Protein AF-A0A1W7D3I6-F1 (afdb_monomer_lite)

Structure (mmCIF, N/CA/C/O backbone):
data_AF-A0A1W7D3I6-F1
#
_entry.id   AF-A0A1W7D3I6-F1
#
loop_
_atom_site.group_PDB
_atom_site.id
_atom_site.type_symbol
_atom_site.label_atom_id
_atom_site.label_alt_id
_atom_site.label_comp_id
_atom_site.label_asym_id
_atom_site.label_entity_id
_atom_site.label_seq_id
_atom_site.pdbx_PDB_ins_code
_atom_site.Cartn_x
_atom_site.Cartn_y
_atom_site.Cartn_z
_atom_site.occupancy
_atom_site.B_iso_or_equiv
_atom_site.auth_seq_id
_atom_site.auth_comp_id
_atom_site.auth_asym_id
_atom_site.auth_atom_id
_atom_site.pdbx_PDB_model_num
ATOM 1 N N . MET A 1 1 ? 24.138 -9.357 0.446 1.00 44.59 1 MET A N 1
ATOM 2 C CA . MET A 1 1 ? 22.721 -9.318 0.867 1.00 44.59 1 MET A CA 1
ATOM 3 C C . MET A 1 1 ? 21.896 -9.887 -0.274 1.00 44.59 1 MET A C 1
ATOM 5 O O . MET A 1 1 ? 21.967 -9.263 -1.326 1.00 44.59 1 MET A O 1
ATOM 9 N N . PRO A 1 2 ? 21.201 -11.035 -0.195 1.00 62.62 2 PRO A N 1
ATOM 10 C CA . PRO A 1 2 ? 20.534 -11.528 -1.389 1.00 62.62 2 PRO A CA 1
ATOM 11 C C . PRO A 1 2 ? 19.023 -11.355 -1.255 1.00 62.62 2 PRO A C 1
ATOM 13 O O . PRO A 1 2 ? 18.349 -12.346 -1.050 1.00 62.62 2 PRO A O 1
ATOM 16 N N . TYR A 1 3 ? 18.473 -10.141 -1.334 1.00 60.50 3 TYR A N 1
ATOM 17 C CA . TYR A 1 3 ? 17.008 -9.996 -1.396 1.00 60.50 3 TYR A CA 1
ATOM 18 C C . TYR A 1 3 ? 16.588 -8.832 -2.287 1.00 60.50 3 TYR A C 1
ATOM 20 O O . TYR A 1 3 ? 16.023 -7.835 -1.857 1.00 60.50 3 TYR A O 1
ATOM 28 N N . ASP A 1 4 ? 16.882 -9.001 -3.569 1.00 75.62 4 ASP A N 1
ATOM 29 C CA . ASP A 1 4 ? 16.157 -8.344 -4.646 1.00 75.62 4 ASP A CA 1
ATOM 30 C C . ASP A 1 4 ? 14.852 -9.132 -4.865 1.00 75.62 4 ASP A C 1
ATOM 32 O O . ASP A 1 4 ? 14.806 -10.089 -5.637 1.00 75.62 4 ASP A O 1
ATOM 36 N N . ILE A 1 5 ? 13.827 -8.834 -4.065 1.00 88.12 5 ILE A N 1
ATOM 37 C CA . ILE A 1 5 ? 12.480 -9.382 -4.259 1.00 88.12 5 ILE A CA 1
ATOM 38 C C . ILE A 1 5 ? 11.785 -8.576 -5.363 1.00 88.12 5 ILE A C 1
ATOM 40 O O . ILE A 1 5 ? 11.890 -7.350 -5.407 1.00 88.12 5 ILE A O 1
ATOM 44 N N . SER A 1 6 ? 11.088 -9.249 -6.278 1.00 92.50 6 SER A N 1
ATOM 45 C CA . SER A 1 6 ? 10.281 -8.561 -7.287 1.00 92.50 6 SER A CA 1
ATOM 46 C C . SER A 1 6 ? 8.966 -8.045 -6.697 1.00 92.50 6 SER A C 1
ATOM 48 O O . SER A 1 6 ? 8.508 -8.516 -5.654 1.00 92.50 6 SER A O 1
ATOM 50 N N . PHE A 1 7 ? 8.336 -7.108 -7.408 1.00 93.62 7 PHE A N 1
ATOM 51 C CA . PHE A 1 7 ? 6.971 -6.658 -7.130 1.00 93.62 7 PHE A CA 1
ATOM 52 C C . PHE A 1 7 ? 5.996 -7.840 -7.028 1.00 93.62 7 PHE A C 1
ATOM 54 O O . PHE A 1 7 ? 5.355 -8.002 -5.992 1.00 93.62 7 PHE A O 1
ATOM 61 N N . ASP A 1 8 ? 5.976 -8.720 -8.034 1.00 95.56 8 ASP A N 1
ATOM 62 C CA . ASP A 1 8 ? 5.077 -9.882 -8.055 1.00 95.56 8 ASP A CA 1
ATOM 63 C C . ASP A 1 8 ? 5.313 -10.813 -6.860 1.00 95.56 8 ASP A C 1
ATOM 65 O O . ASP A 1 8 ? 4.374 -11.230 -6.194 1.00 95.56 8 ASP A O 1
ATOM 69 N N . ALA A 1 9 ? 6.575 -11.073 -6.506 1.00 95.00 9 ALA A N 1
ATOM 70 C CA . ALA A 1 9 ? 6.897 -11.961 -5.395 1.00 95.00 9 ALA A CA 1
ATOM 71 C C . ALA A 1 9 ? 6.505 -11.374 -4.026 1.00 95.00 9 ALA A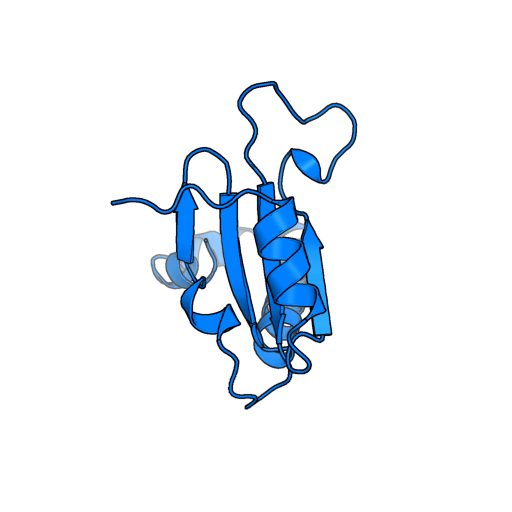 C 1
ATOM 73 O O . ALA A 1 9 ? 6.239 -12.127 -3.083 1.00 95.00 9 ALA A O 1
ATOM 74 N N . LEU A 1 10 ? 6.510 -10.048 -3.873 1.00 95.31 10 LEU A N 1
ATOM 75 C CA . LEU A 1 10 ? 5.987 -9.396 -2.673 1.00 95.31 10 LEU A CA 1
ATOM 76 C C . LEU A 1 10 ? 4.452 -9.402 -2.671 1.00 95.31 10 LEU A C 1
ATOM 78 O O . LEU A 1 10 ? 3.854 -9.646 -1.624 1.00 95.31 10 LEU A O 1
ATOM 82 N N . LEU A 1 11 ? 3.824 -9.200 -3.832 1.00 96.25 11 LEU A N 1
ATOM 83 C CA . LEU A 1 11 ? 2.373 -9.254 -3.987 1.00 96.25 11 LEU A CA 1
ATOM 84 C C . LEU A 1 11 ? 1.822 -10.655 -3.685 1.00 96.25 11 LEU A C 1
ATOM 86 O O . LEU A 1 11 ? 0.844 -10.774 -2.953 1.00 96.25 11 LEU A O 1
ATOM 90 N N . ASP A 1 12 ? 2.492 -11.713 -4.141 1.00 97.44 12 ASP A N 1
ATOM 91 C CA . ASP A 1 12 ? 2.147 -13.102 -3.817 1.00 97.44 12 ASP A CA 1
ATOM 92 C C . ASP A 1 12 ? 2.200 -13.366 -2.308 1.00 97.44 12 ASP A C 1
ATOM 94 O O . ASP A 1 12 ? 1.300 -13.990 -1.746 1.00 97.44 12 ASP A O 1
ATOM 98 N N . ARG A 1 13 ? 3.230 -12.848 -1.622 1.00 96.38 13 ARG A N 1
ATOM 99 C CA . ARG A 1 13 ? 3.341 -12.947 -0.157 1.00 96.38 13 ARG A CA 1
ATOM 100 C C . ARG A 1 13 ? 2.206 -12.211 0.543 1.00 96.38 13 ARG A C 1
ATOM 102 O O . ARG A 1 13 ? 1.656 -12.743 1.499 1.00 96.38 13 ARG A O 1
ATOM 109 N N . ALA A 1 14 ? 1.871 -11.010 0.078 1.00 96.56 14 AL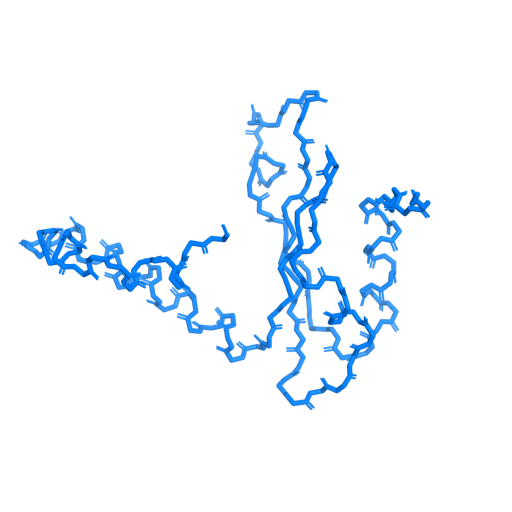A A N 1
ATOM 110 C CA . ALA A 1 14 ? 0.783 -10.223 0.637 1.00 96.56 14 ALA A CA 1
ATOM 111 C C . ALA A 1 14 ? -0.575 -10.915 0.432 1.00 96.56 14 ALA A C 1
ATOM 113 O O . ALA A 1 14 ? -1.353 -11.003 1.371 1.00 96.56 14 ALA A O 1
ATOM 114 N N . ASN A 1 15 ? -0.828 -11.479 -0.752 1.00 97.06 15 ASN A N 1
ATOM 115 C CA . ASN A 1 15 ? -2.056 -12.221 -1.055 1.00 97.06 15 ASN A CA 1
ATOM 116 C C . ASN A 1 15 ? -2.192 -13.521 -0.248 1.00 97.06 15 ASN A C 1
ATOM 118 O O . ASN A 1 15 ? -3.306 -13.950 0.046 1.00 97.06 15 ASN A O 1
ATOM 122 N N . ALA A 1 16 ? -1.073 -14.163 0.091 1.00 97.62 16 ALA A N 1
ATOM 123 C CA . ALA A 1 16 ? -1.062 -15.375 0.905 1.00 97.62 16 ALA A CA 1
ATOM 124 C C . ALA A 1 16 ? -1.227 -15.102 2.412 1.00 97.62 16 ALA A C 1
ATOM 126 O O . ALA A 1 16 ? -1.467 -16.040 3.174 1.00 97.62 16 ALA A O 1
ATOM 127 N N . ASP A 1 17 ? -1.074 -13.852 2.856 1.00 97.81 17 ASP A N 1
ATOM 128 C CA . ASP A 1 17 ? -1.147 -13.479 4.264 1.00 97.81 17 ASP A CA 1
ATOM 129 C C . ASP A 1 17 ? -2.578 -13.051 4.646 1.00 97.81 17 ASP A C 1
ATOM 131 O O . ASP A 1 17 ? -3.025 -11.973 4.249 1.00 97.81 17 ASP A O 1
ATOM 135 N N . PRO A 1 18 ? -3.309 -13.839 5.460 1.00 97.38 18 PRO A N 1
ATOM 136 C CA . PRO A 1 18 ? -4.690 -13.525 5.827 1.00 97.38 18 PRO A CA 1
ATOM 137 C C . PRO A 1 18 ? -4.824 -12.266 6.697 1.00 97.38 18 PRO A C 1
ATOM 139 O O . PRO A 1 18 ? -5.933 -11.767 6.878 1.00 97.38 18 PRO A O 1
ATOM 142 N N . ALA A 1 19 ? -3.726 -11.756 7.264 1.00 97.69 19 ALA A N 1
ATOM 143 C CA . ALA A 1 19 ? -3.728 -10.499 7.999 1.00 97.69 19 ALA A CA 1
ATOM 144 C C . ALA A 1 19 ? -3.659 -9.272 7.077 1.00 97.69 19 ALA A C 1
ATOM 146 O O . ALA A 1 19 ? -3.909 -8.160 7.548 1.00 97.69 19 ALA A O 1
ATOM 147 N N . VAL A 1 20 ? -3.317 -9.435 5.796 1.00 98.38 20 VAL A N 1
ATOM 148 C CA . VAL A 1 20 ? -3.294 -8.344 4.816 1.00 98.38 20 VAL A CA 1
ATOM 149 C C . VAL A 1 20 ? -4.708 -8.086 4.305 1.00 98.38 20 VAL A C 1
ATOM 151 O O . VAL A 1 20 ? -5.384 -8.965 3.784 1.00 98.38 20 VAL A O 1
ATOM 154 N N . LEU A 1 21 ? -5.151 -6.841 4.445 1.00 98.19 21 LEU A N 1
ATOM 155 C CA . LEU A 1 21 ? -6.449 -6.365 3.968 1.00 98.19 21 LEU A CA 1
ATOM 156 C C . LEU A 1 21 ? -6.375 -5.783 2.556 1.00 98.19 21 LEU A C 1
ATOM 158 O O . LEU A 1 21 ? -7.392 -5.693 1.872 1.00 98.19 21 LEU A O 1
ATOM 162 N N . GLY A 1 22 ? -5.189 -5.355 2.124 1.00 96.69 22 GLY A N 1
ATOM 163 C CA . GLY A 1 22 ? -4.977 -4.854 0.775 1.00 96.69 22 GLY A CA 1
ATOM 164 C C . GLY A 1 22 ? -3.566 -4.336 0.538 1.00 96.69 22 GLY A C 1
ATOM 165 O O . GLY A 1 22 ? -2.819 -4.048 1.474 1.00 96.69 22 GLY A O 1
ATOM 166 N N . VAL A 1 23 ? -3.225 -4.193 -0.740 1.00 97.38 23 VAL A N 1
ATOM 167 C CA . VAL A 1 23 ? -1.987 -3.568 -1.212 1.00 97.38 23 VAL A CA 1
ATOM 168 C C . VAL A 1 23 ? -2.365 -2.444 -2.166 1.00 97.38 23 VAL A C 1
ATOM 170 O O . VAL A 1 23 ? -3.167 -2.645 -3.077 1.00 97.38 23 VAL A O 1
ATOM 173 N N . LEU A 1 24 ? -1.800 -1.262 -1.950 1.00 95.81 24 LEU A N 1
ATOM 174 C CA . LEU A 1 24 ? -2.002 -0.096 -2.796 1.00 95.81 24 LEU A CA 1
ATOM 175 C C . LEU A 1 24 ? -0.692 0.248 -3.495 1.00 95.81 24 LEU A C 1
ATOM 177 O O . LEU A 1 24 ? 0.354 0.340 -2.851 1.00 95.81 24 LEU A O 1
ATOM 181 N N . LEU A 1 25 ? -0.773 0.470 -4.803 1.00 94.06 25 LEU A N 1
ATOM 182 C CA . LEU A 1 25 ? 0.310 1.051 -5.583 1.00 94.06 25 LEU A CA 1
ATOM 183 C C . LEU A 1 25 ? 0.215 2.575 -5.496 1.00 94.06 25 LEU A C 1
ATOM 185 O O . LEU A 1 25 ? -0.858 3.147 -5.691 1.00 94.06 25 LEU A O 1
ATOM 189 N N . SER A 1 26 ? 1.338 3.225 -5.219 1.00 91.50 26 SER A N 1
ATOM 190 C CA . SER A 1 26 ? 1.463 4.679 -5.226 1.00 91.50 26 SER A CA 1
ATOM 191 C C . SER A 1 26 ? 2.600 5.124 -6.154 1.00 91.50 26 SER A C 1
ATOM 193 O O . SER A 1 26 ? 3.120 4.333 -6.947 1.00 91.50 26 SER A O 1
ATOM 195 N N . GLY A 1 27 ? 2.937 6.413 -6.107 1.00 91.12 27 GLY A N 1
ATOM 196 C CA . GLY A 1 27 ? 4.034 6.980 -6.881 1.00 91.12 27 GLY A CA 1
ATOM 197 C C . GLY A 1 27 ? 3.830 6.903 -8.394 1.00 91.12 27 GLY A C 1
ATOM 198 O O . GLY A 1 27 ? 2.709 6.854 -8.905 1.00 91.12 27 GLY A O 1
ATOM 199 N N . SER A 1 28 ? 4.935 6.935 -9.140 1.00 92.88 28 SER A N 1
ATOM 200 C CA . SER A 1 28 ? 4.886 7.093 -10.603 1.00 92.88 28 SER A CA 1
ATOM 201 C C . SER A 1 28 ? 4.208 5.923 -11.326 1.00 92.88 28 SER A C 1
ATOM 203 O O . SER A 1 28 ? 3.571 6.131 -12.355 1.00 92.88 28 SER A O 1
ATOM 205 N N . ARG A 1 29 ? 4.292 4.702 -10.779 1.00 93.50 29 ARG A N 1
ATOM 206 C CA . ARG A 1 29 ? 3.659 3.497 -11.345 1.00 93.50 29 ARG A CA 1
ATOM 207 C C . ARG A 1 29 ? 2.138 3.468 -11.168 1.00 93.50 29 ARG A C 1
ATOM 209 O O . ARG A 1 29 ? 1.480 2.741 -11.903 1.00 93.50 29 ARG A O 1
ATOM 216 N N . ALA A 1 30 ? 1.580 4.256 -10.247 1.00 92.06 30 ALA A N 1
ATOM 217 C CA . ALA A 1 30 ? 0.133 4.355 -10.041 1.00 92.06 30 ALA A CA 1
ATOM 218 C C . ALA A 1 30 ? -0.572 5.280 -11.051 1.00 92.06 30 ALA A C 1
ATOM 220 O O . ALA A 1 30 ? -1.801 5.309 -11.107 1.00 92.06 30 ALA A O 1
ATOM 221 N N . HIS A 1 31 ? 0.186 6.046 -11.840 1.00 90.62 31 HIS A N 1
ATOM 222 C CA . HIS A 1 31 ? -0.346 7.074 -12.729 1.00 90.62 31 HIS A CA 1
ATOM 223 C C . HIS A 1 31 ? 0.075 6.827 -14.178 1.00 90.62 31 HIS A C 1
ATOM 225 O O . HIS A 1 31 ? 1.262 6.712 -14.495 1.00 90.62 31 HIS A O 1
ATOM 231 N N . GLU A 1 32 ? -0.908 6.775 -15.077 1.00 89.50 32 GLU A N 1
ATOM 232 C CA . GLU A 1 32 ? -0.671 6.568 -16.504 1.00 89.50 32 GLU A CA 1
ATOM 233 C C . GLU A 1 32 ? 0.271 7.641 -17.076 1.00 89.50 32 GLU A C 1
ATOM 235 O O . GLU A 1 32 ? 0.122 8.834 -16.815 1.00 89.50 32 GLU A O 1
ATOM 240 N N . GLY A 1 33 ? 1.277 7.205 -17.838 1.00 93.62 33 GLY A N 1
ATOM 241 C CA . GLY A 1 33 ? 2.240 8.090 -18.500 1.00 93.62 33 GLY A CA 1
ATOM 242 C C . GLY A 1 33 ? 3.331 8.693 -17.605 1.00 93.62 33 GLY A C 1
ATOM 243 O O . GLY A 1 33 ? 4.226 9.345 -18.138 1.00 93.62 33 GLY A O 1
ATOM 244 N N . LEU A 1 34 ? 3.310 8.472 -16.283 1.00 92.31 34 LEU A N 1
ATOM 245 C CA . LEU A 1 34 ? 4.325 9.027 -15.370 1.00 92.31 34 LEU A CA 1
ATOM 246 C C . LEU A 1 34 ? 5.476 8.062 -15.058 1.00 92.31 34 LEU A C 1
ATOM 248 O O . LEU A 1 34 ? 6.547 8.494 -14.627 1.00 92.31 34 LEU A O 1
ATOM 252 N N . ALA A 1 35 ? 5.284 6.760 -15.273 1.00 94.69 35 ALA A N 1
ATOM 253 C CA . ALA A 1 35 ? 6.318 5.762 -15.034 1.00 94.69 35 ALA A CA 1
ATOM 254 C C . ALA A 1 35 ? 7.430 5.808 -16.096 1.00 94.69 35 ALA A C 1
ATOM 256 O O . ALA A 1 35 ? 7.175 5.893 -17.296 1.00 94.69 35 ALA A O 1
ATOM 257 N N . THR A 1 36 ? 8.679 5.657 -15.655 1.00 93.69 36 THR A N 1
ATOM 258 C CA . THR A 1 36 ? 9.863 5.570 -16.522 1.00 93.69 36 THR A CA 1
ATOM 259 C C . THR A 1 36 ? 10.524 4.194 -16.423 1.00 93.69 36 THR A C 1
ATOM 261 O O . THR A 1 36 ? 10.167 3.356 -15.591 1.00 93.69 36 THR A O 1
ATOM 264 N N . ALA A 1 37 ? 11.561 3.960 -17.232 1.00 90.81 37 ALA A N 1
ATOM 265 C CA . ALA A 1 37 ? 12.391 2.756 -17.129 1.00 90.81 37 ALA A CA 1
ATOM 266 C C . ALA A 1 37 ? 13.129 2.629 -15.779 1.00 90.81 37 ALA A C 1
ATOM 268 O O . ALA A 1 37 ? 13.613 1.551 -15.448 1.00 90.81 37 ALA A O 1
ATOM 269 N N . ARG A 1 38 ? 13.235 3.721 -15.008 1.00 90.00 38 ARG A N 1
ATOM 270 C CA . ARG A 1 38 ? 13.903 3.762 -13.698 1.00 90.00 38 ARG A CA 1
ATOM 271 C C . ARG A 1 38 ? 12.929 3.789 -12.519 1.00 90.00 38 ARG A C 1
ATOM 273 O O . ARG A 1 38 ? 13.402 3.789 -11.392 1.00 90.00 38 ARG A O 1
ATOM 280 N N . SER A 1 39 ? 11.620 3.813 -12.775 1.00 92.38 39 SER A N 1
ATOM 281 C CA . SER A 1 39 ? 10.600 3.820 -11.725 1.00 92.38 39 SER A CA 1
ATOM 282 C C . SER A 1 39 ? 10.533 2.474 -11.005 1.00 92.38 39 SER A C 1
ATOM 284 O O . SER A 1 39 ? 10.278 1.443 -11.643 1.00 92.38 39 SER A O 1
ATOM 286 N N . ASP A 1 40 ? 10.710 2.526 -9.692 1.00 93.88 40 ASP A N 1
ATOM 287 C CA . ASP A 1 40 ? 10.355 1.511 -8.706 1.00 93.88 40 ASP A CA 1
ATOM 288 C C . ASP A 1 40 ? 8.832 1.438 -8.486 1.00 93.88 40 ASP A C 1
ATOM 290 O O . ASP A 1 40 ? 8.060 2.151 -9.133 1.00 93.88 40 ASP A O 1
ATOM 294 N N . HIS A 1 41 ? 8.393 0.499 -7.641 1.00 95.81 41 HIS A N 1
ATOM 295 C CA . HIS A 1 41 ? 7.010 0.401 -7.177 1.00 95.81 41 HIS A CA 1
ATOM 296 C C . HIS A 1 41 ? 6.933 0.814 -5.710 1.00 95.81 41 HIS A C 1
ATOM 298 O O . HIS A 1 41 ? 7.469 0.126 -4.839 1.00 95.81 41 HIS A O 1
ATOM 304 N N . ASP A 1 42 ? 6.216 1.900 -5.452 1.00 96.25 42 ASP A N 1
ATOM 305 C CA . ASP A 1 42 ? 5.880 2.354 -4.111 1.00 96.25 42 ASP A CA 1
ATOM 306 C C . ASP A 1 42 ? 4.623 1.625 -3.623 1.00 96.25 42 ASP A C 1
ATOM 308 O O . ASP A 1 42 ? 3.539 1.791 -4.191 1.00 96.25 42 ASP A O 1
ATOM 312 N N . LEU A 1 43 ? 4.744 0.823 -2.571 1.00 96.69 43 LEU A N 1
ATOM 313 C CA . LEU A 1 43 ? 3.681 -0.048 -2.083 1.00 96.69 43 LEU A CA 1
ATOM 314 C C . LEU A 1 43 ? 3.284 0.293 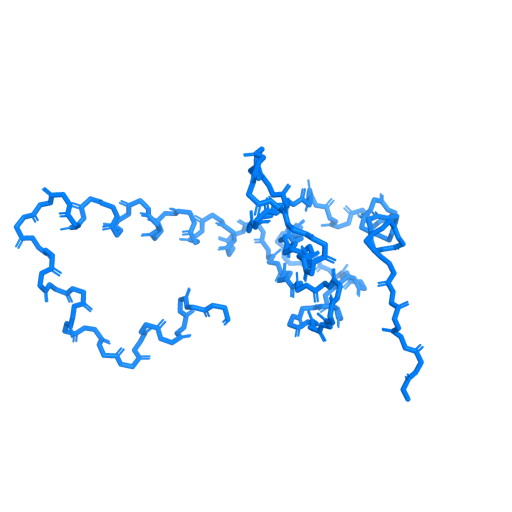-0.661 1.00 96.69 43 LEU A C 1
ATOM 316 O O . LEU A 1 43 ? 4.116 0.338 0.245 1.00 96.69 43 LEU A O 1
ATOM 320 N N . TRP A 1 44 ? 1.982 0.453 -0.451 1.00 97.12 44 TRP A N 1
ATOM 321 C CA . TRP A 1 44 ? 1.401 0.487 0.882 1.00 97.12 44 TRP A CA 1
ATOM 322 C C . TRP A 1 44 ? 0.665 -0.822 1.126 1.00 97.12 44 TRP A C 1
ATOM 324 O O . TRP A 1 44 ? -0.329 -1.117 0.465 1.00 97.12 44 TRP A O 1
ATOM 334 N N . VAL A 1 45 ? 1.147 -1.613 2.078 1.00 97.81 45 VAL A N 1
ATOM 335 C CA . VAL A 1 45 ? 0.500 -2.859 2.493 1.00 97.81 45 VAL A CA 1
ATOM 336 C C . VAL A 1 45 ? -0.295 -2.583 3.759 1.00 97.81 45 VAL A C 1
ATOM 338 O O . VAL A 1 45 ? 0.270 -2.188 4.777 1.00 97.81 45 VAL A O 1
ATOM 341 N N . VAL A 1 46 ? -1.607 -2.788 3.709 1.00 98.12 46 VAL A N 1
ATOM 342 C CA . VAL A 1 46 ? -2.506 -2.549 4.840 1.00 98.12 46 VAL A CA 1
ATOM 343 C C . VAL A 1 46 ? -2.841 -3.877 5.503 1.00 98.12 46 VAL A C 1
ATOM 345 O O . VAL A 1 46 ? -3.320 -4.802 4.855 1.00 98.12 46 VAL A O 1
ATOM 348 N N . THR A 1 47 ? -2.606 -3.962 6.805 1.00 98.56 47 THR A N 1
ATOM 349 C CA . THR A 1 47 ? -2.895 -5.126 7.650 1.00 98.56 47 THR A CA 1
ATOM 350 C C . THR A 1 47 ? -4.081 -4.857 8.570 1.00 98.56 47 THR A C 1
ATOM 352 O O . THR A 1 47 ? -4.396 -3.705 8.874 1.00 98.56 47 THR A O 1
ATOM 355 N N . ALA A 1 48 ? -4.742 -5.915 9.035 1.00 97.94 48 ALA A N 1
ATOM 356 C CA . ALA A 1 48 ? -5.740 -5.811 10.089 1.00 97.94 48 ALA A CA 1
ATOM 357 C C . ALA A 1 48 ? -5.109 -5.296 11.394 1.00 97.94 48 ALA A C 1
ATOM 359 O O . ALA A 1 48 ? -3.959 -5.606 11.723 1.00 97.94 48 ALA A O 1
ATOM 360 N N . ASP A 1 49 ? -5.870 -4.504 12.147 1.00 97.31 49 ASP A N 1
ATOM 361 C CA . ASP A 1 49 ? -5.397 -3.915 13.398 1.00 97.31 49 ASP A CA 1
ATOM 362 C C . ASP A 1 49 ? -5.033 -5.012 14.413 1.00 97.31 49 ASP A C 1
ATOM 364 O O . ASP A 1 49 ? -5.785 -5.963 14.624 1.00 97.31 49 ASP A O 1
ATOM 368 N N . GLY A 1 50 ? -3.854 -4.899 15.032 1.00 94.38 50 GLY A N 1
ATOM 369 C CA . GLY A 1 50 ? -3.364 -5.860 16.029 1.00 94.38 50 GLY A CA 1
ATOM 370 C C . GLY A 1 50 ? -2.966 -7.243 15.491 1.00 94.38 50 GLY A C 1
ATOM 371 O O . GLY A 1 50 ? -2.515 -8.081 16.273 1.00 94.38 50 GLY A O 1
ATOM 372 N N . ALA A 1 51 ? -3.090 -7.500 14.186 1.00 94.38 51 ALA A N 1
ATOM 373 C CA . ALA A 1 51 ? -2.722 -8.785 13.608 1.00 94.38 51 ALA A CA 1
ATOM 374 C C . ALA A 1 51 ? -1.196 -8.974 13.559 1.00 94.38 51 ALA A C 1
ATOM 376 O O . ALA A 1 51 ? -0.439 -8.085 13.150 1.00 94.38 51 ALA A O 1
ATOM 377 N N . GLN A 1 52 ? -0.743 -10.167 13.947 1.00 94.62 52 GLN A N 1
ATOM 378 C CA . GLN A 1 52 ? 0.626 -10.603 13.694 1.00 94.62 52 GLN A CA 1
ATOM 379 C C . GLN A 1 52 ? 0.738 -11.055 12.241 1.00 94.62 52 GLN A C 1
ATOM 381 O O . GLN A 1 52 ? -0.059 -11.864 11.777 1.00 94.62 52 GLN A O 1
ATOM 386 N N . SER A 1 53 ? 1.731 -10.529 11.531 1.00 95.62 53 SER A N 1
ATOM 387 C CA . SER A 1 53 ? 1.915 -10.787 10.107 1.00 95.62 53 SER A CA 1
ATOM 388 C C . SER A 1 53 ? 3.404 -10.779 9.760 1.00 95.62 53 SER A C 1
ATOM 390 O O . SER A 1 53 ? 4.093 -9.804 10.088 1.00 95.62 53 SER A O 1
ATOM 392 N N . PRO A 1 54 ? 3.918 -11.814 9.070 1.00 95.12 54 PRO A N 1
ATOM 393 C CA . PRO A 1 54 ? 5.271 -11.807 8.521 1.00 95.12 54 PRO A CA 1
ATOM 394 C C . PRO A 1 54 ? 5.518 -10.647 7.551 1.00 95.12 54 PRO A C 1
ATOM 396 O O . PRO A 1 54 ? 6.661 -10.207 7.418 1.00 95.12 54 PRO A O 1
ATOM 399 N N . ILE A 1 55 ? 4.469 -10.107 6.909 1.00 95.88 55 ILE A N 1
ATOM 400 C CA . ILE A 1 55 ? 4.604 -8.980 5.979 1.00 95.88 55 ILE A CA 1
ATOM 401 C C . ILE A 1 55 ? 5.172 -7.735 6.668 1.00 95.88 55 ILE A C 1
ATOM 403 O O . ILE A 1 55 ? 5.864 -6.951 6.026 1.00 95.88 55 ILE A O 1
ATOM 407 N N . ARG A 1 56 ? 4.966 -7.581 7.988 1.00 95.12 56 ARG A N 1
ATOM 408 C CA . ARG A 1 56 ? 5.495 -6.450 8.770 1.00 95.12 56 ARG A CA 1
ATOM 409 C C . ARG A 1 56 ? 7.018 -6.343 8.720 1.00 95.12 56 ARG A C 1
ATOM 411 O O . ARG A 1 56 ? 7.532 -5.240 8.868 1.00 95.12 56 ARG A O 1
ATOM 418 N N . ALA A 1 57 ? 7.735 -7.438 8.461 1.00 94.56 57 ALA A N 1
ATOM 419 C CA . ALA A 1 57 ? 9.189 -7.415 8.292 1.00 94.56 57 ALA A CA 1
ATOM 420 C C . ALA A 1 57 ? 9.651 -6.598 7.068 1.00 94.56 57 ALA A C 1
ATOM 422 O O . ALA A 1 57 ? 10.820 -6.229 6.993 1.00 94.56 57 ALA A O 1
ATOM 423 N N . TRP A 1 58 ? 8.748 -6.304 6.125 1.00 95.00 58 TRP A N 1
ATOM 424 C CA . TRP A 1 58 ? 9.019 -5.482 4.943 1.00 95.00 58 TRP A CA 1
ATOM 425 C C . TRP A 1 58 ? 8.737 -3.992 5.157 1.00 95.00 58 TRP A C 1
ATOM 427 O O . TRP A 1 58 ? 8.954 -3.203 4.242 1.00 95.00 58 TRP A O 1
ATOM 437 N N . HIS A 1 59 ? 8.254 -3.582 6.334 1.00 95.81 59 HIS A N 1
ATOM 438 C CA . HIS A 1 59 ? 8.046 -2.166 6.624 1.00 95.81 59 HIS A CA 1
ATOM 439 C C . HIS A 1 59 ? 9.369 -1.390 6.526 1.00 95.81 59 HIS A C 1
ATOM 441 O O . HIS A 1 59 ? 10.342 -1.735 7.196 1.00 95.81 59 HIS A O 1
ATOM 447 N N . GLY A 1 60 ? 9.396 -0.341 5.701 1.00 94.50 60 GLY A N 1
ATOM 448 C CA . GLY A 1 60 ? 10.582 0.481 5.461 1.00 94.50 60 GLY A CA 1
ATOM 449 C C . GLY A 1 60 ? 11.595 -0.146 4.497 1.00 94.50 60 GLY A C 1
ATOM 450 O O . GLY A 1 60 ? 12.702 0.375 4.357 1.00 94.50 60 GLY A O 1
ATOM 451 N N . PHE A 1 61 ? 11.260 -1.260 3.836 1.00 94.69 61 PHE A N 1
ATOM 452 C CA . PHE A 1 61 ? 12.135 -1.864 2.835 1.00 94.69 61 PHE A CA 1
ATOM 453 C C . PHE A 1 61 ? 12.265 -0.951 1.613 1.00 94.69 61 PHE A C 1
ATOM 455 O O . PHE A 1 61 ? 11.260 -0.586 1.007 1.00 94.69 61 PHE A O 1
ATOM 462 N N . ARG A 1 62 ? 13.508 -0.642 1.219 1.00 92.94 62 ARG A N 1
ATOM 463 C CA . ARG A 1 62 ? 13.807 0.151 0.022 1.00 92.94 62 ARG A CA 1
ATOM 464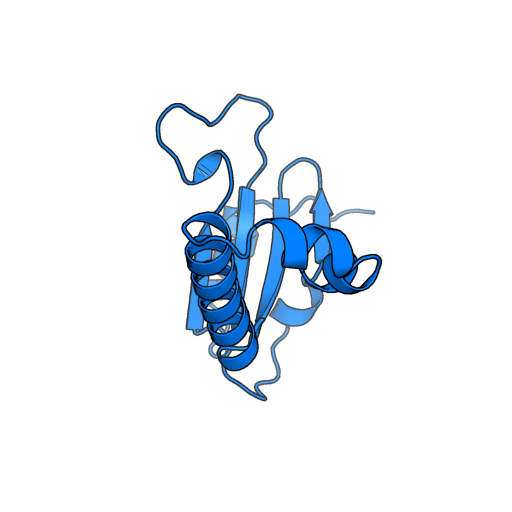 C C . ARG A 1 62 ? 14.880 -0.494 -0.844 1.00 92.94 62 ARG A C 1
ATOM 466 O O . ARG A 1 62 ? 15.900 -0.985 -0.359 1.00 92.94 62 ARG A O 1
ATOM 473 N N . SER A 1 63 ? 14.651 -0.467 -2.149 1.00 92.50 63 SER A N 1
ATOM 474 C CA . SER A 1 63 ? 15.547 -0.965 -3.188 1.00 92.50 63 SER A CA 1
ATOM 475 C C . SER A 1 63 ? 15.342 -0.164 -4.474 1.00 92.50 63 SER A C 1
ATOM 477 O O . SER A 1 63 ? 14.401 0.607 -4.586 1.00 92.50 63 SER A O 1
ATOM 479 N N . ALA A 1 64 ? 16.159 -0.411 -5.499 1.00 91.44 64 ALA A N 1
ATOM 480 C CA . ALA A 1 64 ? 15.960 0.205 -6.813 1.00 91.44 64 ALA A CA 1
ATOM 481 C C . ALA A 1 64 ? 14.659 -0.222 -7.532 1.00 91.44 64 ALA A C 1
ATOM 483 O O . ALA A 1 64 ? 14.398 0.259 -8.632 1.00 91.44 64 ALA A O 1
ATOM 484 N N . ARG A 1 65 ? 13.891 -1.174 -6.981 1.00 91.62 65 ARG A N 1
ATOM 485 C CA . ARG A 1 65 ? 12.652 -1.690 -7.587 1.00 91.62 65 ARG A CA 1
ATOM 486 C C . ARG A 1 65 ? 11.416 -1.524 -6.718 1.00 91.62 65 ARG A C 1
ATOM 488 O O . ARG A 1 65 ? 10.317 -1.617 -7.262 1.00 91.62 65 ARG A O 1
ATOM 495 N N . LEU A 1 66 ? 11.591 -1.331 -5.414 1.00 94.62 66 LEU A N 1
ATOM 496 C CA . LEU A 1 66 ? 10.525 -1.351 -4.418 1.00 94.62 66 LEU A CA 1
ATOM 497 C C . LEU A 1 66 ? 10.805 -0.357 -3.299 1.00 94.62 66 LEU A C 1
ATOM 499 O O . LEU A 1 66 ? 11.911 -0.365 -2.751 1.00 94.62 66 LEU A O 1
ATOM 503 N N . ASP A 1 67 ? 9.761 0.357 -2.903 1.00 95.75 67 ASP A N 1
ATOM 504 C CA . ASP A 1 67 ? 9.649 1.091 -1.646 1.00 95.75 67 ASP A CA 1
ATOM 505 C C . ASP A 1 67 ? 8.384 0.598 -0.932 1.00 95.75 67 ASP A C 1
ATOM 507 O O . ASP A 1 67 ? 7.312 0.547 -1.536 1.00 95.75 67 ASP A O 1
ATOM 511 N N . VAL A 1 68 ? 8.501 0.132 0.312 1.00 96.75 68 VAL A N 1
ATOM 512 C CA . VAL A 1 68 ? 7.413 -0.578 0.997 1.00 96.75 68 VAL A CA 1
ATOM 513 C C . VAL A 1 68 ? 7.123 0.036 2.355 1.00 96.75 68 VAL A C 1
ATOM 515 O O . VAL A 1 68 ? 7.955 0.042 3.264 1.00 96.75 68 VAL A O 1
ATOM 518 N N . VAL A 1 69 ? 5.870 0.440 2.538 1.00 96.94 69 VAL A N 1
ATOM 519 C CA . VAL A 1 69 ? 5.322 0.865 3.823 1.00 96.94 69 VAL A CA 1
ATOM 520 C C . VAL A 1 69 ? 4.221 -0.107 4.224 1.00 96.94 69 VAL A C 1
ATOM 522 O O . VAL A 1 69 ? 3.229 -0.275 3.522 1.00 96.94 69 VAL A O 1
ATOM 525 N N . VAL A 1 70 ? 4.374 -0.748 5.380 1.00 97.19 70 VAL A N 1
ATOM 526 C CA . VAL A 1 70 ? 3.320 -1.593 5.965 1.00 97.19 70 VAL A CA 1
ATOM 527 C C . VAL A 1 70 ? 2.603 -0.817 7.062 1.00 97.19 70 VAL A C 1
ATOM 529 O O . VAL A 1 70 ? 3.259 -0.312 7.969 1.00 97.19 70 VAL A O 1
ATOM 532 N N . LEU A 1 71 ? 1.278 -0.728 7.001 1.00 97.06 71 LEU A N 1
ATOM 533 C CA . LEU A 1 71 ? 0.441 -0.019 7.970 1.00 97.06 71 LEU A CA 1
ATOM 534 C C . LEU A 1 71 ? -0.654 -0.953 8.486 1.00 97.06 71 LEU A C 1
ATOM 536 O O . LEU A 1 71 ? -1.097 -1.868 7.797 1.00 97.06 71 LEU A O 1
ATOM 540 N N . SER A 1 72 ? -1.123 -0.722 9.701 1.00 97.69 72 SER A N 1
ATOM 541 C CA . SER A 1 72 ? -2.437 -1.187 10.146 1.00 97.69 72 SER A CA 1
ATOM 542 C C . SER A 1 72 ? -3.552 -0.382 9.464 1.00 97.69 72 SER A C 1
ATOM 544 O O . SER A 1 72 ? -3.319 0.712 8.936 1.00 97.69 72 SER A O 1
ATOM 546 N N . LEU A 1 73 ? -4.780 -0.898 9.478 1.00 96.88 73 LEU A N 1
ATOM 547 C CA . LEU A 1 73 ? -5.938 -0.197 8.926 1.00 96.88 73 LEU A CA 1
ATOM 548 C C . LEU A 1 73 ? -6.180 1.139 9.640 1.00 96.88 73 LEU A C 1
ATOM 550 O O . LEU A 1 73 ? -6.518 2.131 8.989 1.00 96.88 73 LEU A O 1
ATOM 554 N N . ALA A 1 74 ? -5.980 1.183 10.957 1.00 96.06 74 ALA A N 1
ATOM 555 C CA . ALA A 1 74 ? -6.060 2.405 11.745 1.00 96.06 74 ALA A CA 1
ATOM 556 C C . ALA A 1 74 ? -5.013 3.444 11.305 1.00 96.06 74 ALA A C 1
ATOM 558 O O . ALA A 1 74 ? -5.369 4.590 11.027 1.00 96.06 74 ALA A O 1
ATOM 559 N N . GLU A 1 75 ? -3.744 3.050 11.166 1.00 95.56 75 GLU A N 1
ATOM 560 C CA . GLU A 1 75 ? -2.667 3.940 10.701 1.00 95.56 75 GLU A CA 1
ATOM 561 C C . GLU A 1 75 ? -2.919 4.445 9.272 1.00 95.56 75 GLU A C 1
ATOM 563 O O . GLU A 1 75 ? -2.736 5.630 8.988 1.00 95.56 75 GLU A O 1
ATOM 568 N N . PHE A 1 76 ? -3.394 3.573 8.377 1.00 94.50 76 PHE A N 1
ATOM 569 C CA . PHE A 1 76 ? -3.745 3.947 7.007 1.00 94.50 76 PHE A CA 1
ATOM 570 C C . PHE A 1 76 ? -4.876 4.988 6.967 1.00 94.50 76 PHE A C 1
ATOM 572 O O . PHE A 1 76 ? -4.764 6.003 6.276 1.00 94.50 76 PHE A O 1
ATOM 579 N N . ARG A 1 77 ? -5.939 4.793 7.760 1.00 91.12 77 ARG A N 1
ATOM 580 C CA . ARG A 1 77 ? -7.047 5.757 7.876 1.00 91.12 77 ARG A CA 1
ATOM 581 C C . ARG A 1 77 ? -6.583 7.105 8.421 1.00 91.12 77 ARG A C 1
ATOM 583 O O . ARG A 1 77 ? -6.979 8.138 7.885 1.00 91.12 77 ARG A O 1
ATOM 590 N N . LEU A 1 78 ? -5.726 7.105 9.443 1.00 91.19 78 LEU A N 1
ATOM 591 C CA . LEU A 1 78 ? -5.164 8.334 10.010 1.00 91.19 78 LEU A CA 1
ATOM 592 C C . LEU A 1 78 ? -4.354 9.123 8.973 1.00 91.19 78 LEU A C 1
ATOM 594 O O . LEU A 1 78 ? -4.513 10.340 8.882 1.00 91.19 78 LEU A O 1
ATOM 598 N N . ARG A 1 79 ? -3.549 8.449 8.141 1.00 87.62 79 ARG A N 1
ATOM 599 C CA . ARG A 1 79 ? -2.812 9.110 7.049 1.00 87.62 79 ARG A CA 1
ATOM 600 C C . ARG A 1 79 ? -3.741 9.738 6.005 1.00 87.62 79 ARG A C 1
ATOM 602 O O . ARG A 1 79 ? -3.476 10.854 5.565 1.00 87.62 79 ARG A O 1
ATOM 609 N N . GLY A 1 80 ? -4.833 9.063 5.640 1.00 83.44 80 GLY A N 1
ATOM 610 C CA . GLY A 1 80 ? -5.842 9.617 4.728 1.00 83.44 80 GLY A CA 1
ATOM 611 C C . GLY A 1 80 ? -6.503 10.883 5.281 1.00 83.44 80 GLY A C 1
ATOM 612 O O . GLY A 1 80 ? -6.549 11.907 4.602 1.00 83.44 80 GLY A O 1
ATOM 613 N N . LEU A 1 81 ? -6.922 10.847 6.551 1.00 81.00 81 LEU A N 1
ATOM 614 C CA . LEU A 1 81 ? -7.490 12.012 7.237 1.00 81.00 81 LEU A CA 1
ATOM 615 C C . LEU A 1 81 ? -6.503 13.184 7.287 1.00 81.00 81 LEU A C 1
ATOM 617 O O . LEU A 1 81 ? -6.894 14.328 7.060 1.00 81.00 81 LEU A O 1
ATOM 621 N N . PHE A 1 82 ? -5.222 12.912 7.546 1.00 74.00 82 PHE A N 1
ATO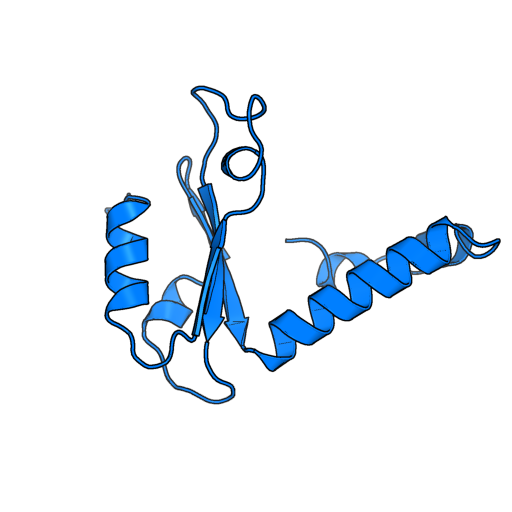M 622 C CA . PHE A 1 82 ? -4.193 13.948 7.547 1.00 74.00 82 PHE A CA 1
ATOM 623 C C . PHE A 1 82 ? -4.043 14.603 6.170 1.00 74.00 82 PHE A C 1
ATOM 625 O O . PHE A 1 82 ? -4.021 15.827 6.081 1.00 74.00 82 PHE A O 1
ATOM 632 N N . ALA A 1 83 ? -4.019 13.815 5.090 1.00 77.06 83 ALA A N 1
ATOM 633 C CA . ALA A 1 83 ? -3.948 14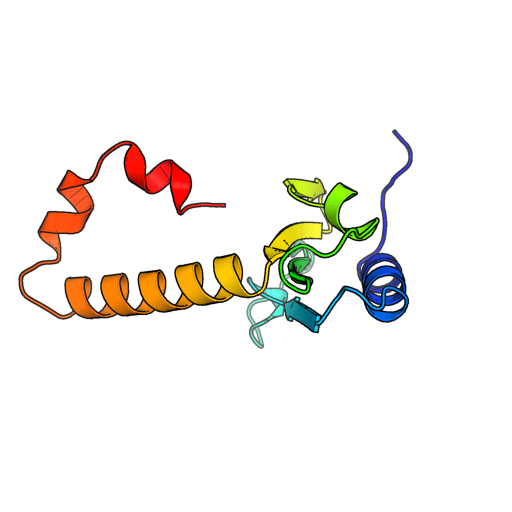.348 3.729 1.00 77.06 83 ALA A CA 1
ATOM 634 C C . ALA A 1 83 ? -5.141 15.265 3.393 1.00 77.06 83 ALA A C 1
ATOM 636 O O . ALA A 1 83 ? -4.975 16.289 2.724 1.00 77.06 83 ALA A O 1
ATOM 637 N N . ASP A 1 84 ? -6.338 14.937 3.882 1.00 72.56 84 ASP A N 1
ATOM 638 C CA . ASP A 1 84 ? -7.524 15.778 3.709 1.00 72.56 84 ASP A CA 1
ATOM 639 C C . ASP A 1 84 ? -7.433 17.080 4.516 1.00 72.56 84 ASP A C 1
ATOM 641 O O . ASP A 1 84 ? -7.723 18.153 3.978 1.00 72.56 84 ASP A O 1
ATOM 645 N N . VAL A 1 85 ? -6.963 17.013 5.768 1.00 68.06 85 VAL A N 1
ATOM 646 C CA . VAL A 1 85 ? -6.698 18.200 6.599 1.00 68.06 85 VAL A CA 1
ATOM 647 C C . VAL A 1 85 ? -5.644 19.094 5.948 1.00 68.06 85 VAL A C 1
ATOM 649 O O . VAL A 1 85 ? -5.845 20.304 5.862 1.00 68.06 85 VAL A O 1
ATOM 652 N N . GLU A 1 86 ? -4.554 18.527 5.425 1.00 70.88 86 GLU A N 1
ATOM 653 C CA . GLU A 1 86 ? -3.531 19.291 4.707 1.00 70.88 86 GLU A CA 1
ATOM 654 C C . GLU A 1 86 ? -4.099 19.989 3.469 1.00 70.88 86 GLU A C 1
ATOM 656 O O . GLU A 1 86 ? -3.798 21.160 3.220 1.00 70.88 86 GLU A O 1
ATOM 661 N N . ARG A 1 87 ? -4.931 19.291 2.687 1.00 73.12 87 ARG A N 1
ATOM 662 C CA . ARG A 1 87 ? -5.579 19.868 1.503 1.00 73.12 87 ARG A CA 1
ATOM 663 C C . ARG A 1 87 ? -6.505 21.018 1.894 1.00 73.12 87 ARG A C 1
ATOM 665 O O . ARG A 1 87 ? -6.454 22.073 1.264 1.00 73.12 87 ARG A O 1
ATOM 672 N N . ALA A 1 88 ? -7.304 20.840 2.944 1.00 70.62 88 ALA A N 1
ATOM 673 C CA . ALA A 1 88 ? -8.190 21.876 3.464 1.00 70.62 88 ALA A CA 1
ATOM 674 C C . ALA A 1 88 ? -7.407 23.088 4.002 1.00 70.62 88 ALA A C 1
ATOM 676 O O . ALA A 1 88 ? -7.755 24.227 3.695 1.00 70.62 88 ALA A O 1
ATOM 677 N N . ALA A 1 89 ? -6.311 22.863 4.734 1.00 71.62 89 ALA A N 1
ATOM 678 C CA . ALA A 1 89 ? -5.452 23.925 5.254 1.00 71.62 89 ALA A CA 1
ATOM 679 C C . ALA A 1 89 ? -4.792 24.743 4.133 1.00 71.62 89 ALA A C 1
ATOM 681 O O . ALA A 1 89 ? -4.732 25.967 4.233 1.00 71.62 89 ALA A O 1
ATOM 682 N N . ARG A 1 90 ? -4.354 24.086 3.048 1.00 66.38 90 ARG A N 1
ATOM 683 C CA . ARG A 1 90 ? -3.806 24.750 1.849 1.00 66.38 90 ARG A CA 1
ATOM 684 C C . ARG A 1 90 ? -4.849 25.545 1.068 1.00 66.38 90 ARG A C 1
ATOM 686 O O . ARG A 1 90 ? -4.502 26.561 0.478 1.00 66.38 90 ARG A O 1
ATOM 693 N N . ALA A 1 91 ? -6.092 25.069 1.025 1.00 75.62 91 ALA A N 1
ATOM 694 C CA . ALA A 1 91 ? -7.187 25.765 0.353 1.00 75.62 91 ALA A CA 1
ATOM 695 C C . ALA A 1 91 ? -7.722 26.962 1.167 1.00 75.62 91 ALA A C 1
ATOM 697 O O . ALA A 1 91 ? -8.353 27.852 0.600 1.00 75.62 91 ALA A O 1
ATOM 698 N N . GLY A 1 92 ? -7.484 26.986 2.482 1.00 68.06 92 GLY A N 1
ATOM 699 C CA . GLY A 1 92 ? -7.857 28.082 3.378 1.00 68.06 92 GLY A CA 1
ATOM 700 C C . GLY A 1 92 ? -6.720 29.070 3.669 1.00 68.06 92 GLY A C 1
ATOM 701 O O . GLY A 1 92 ? -5.587 28.922 3.223 1.00 68.06 92 GLY A O 1
ATOM 702 N N . VAL A 1 93 ? -7.001 30.069 4.512 1.00 62.91 93 VAL A N 1
ATOM 703 C CA . VAL A 1 93 ? -6.024 31.086 4.974 1.00 62.91 93 VAL A CA 1
ATOM 704 C C . VAL A 1 93 ? -4.959 30.488 5.925 1.00 62.91 93 VAL A C 1
ATOM 706 O O . VAL A 1 93 ? -4.034 31.169 6.358 1.00 62.91 93 VAL A O 1
ATOM 709 N N . HIS A 1 94 ? -5.049 29.191 6.239 1.00 56.44 94 HIS A N 1
ATOM 710 C CA . HIS A 1 94 ? -4.177 28.486 7.183 1.00 56.44 94 HIS A CA 1
ATOM 711 C C . HIS A 1 94 ? -2.940 27.835 6.544 1.00 56.44 94 HIS A C 1
ATOM 713 O O . HIS A 1 94 ? -2.219 27.126 7.241 1.00 56.44 94 HIS A O 1
ATOM 719 N N . GLY A 1 95 ? -2.642 28.090 5.263 1.00 53.94 95 GLY A N 1
ATOM 720 C CA . GLY A 1 95 ? -1.451 27.549 4.590 1.00 53.94 95 GLY A CA 1
ATOM 721 C C . GLY A 1 95 ? -0.135 27.787 5.352 1.00 53.94 95 GLY A C 1
ATOM 722 O O . GLY A 1 95 ? 0.726 26.913 5.355 1.00 53.94 95 GLY A O 1
ATOM 723 N N . GLY A 1 96 ? -0.026 28.902 6.089 1.00 56.75 96 GLY A N 1
ATOM 724 C CA . GLY A 1 96 ? 1.138 29.222 6.929 1.00 56.75 96 GLY A CA 1
ATOM 725 C C . GLY A 1 96 ? 1.257 28.431 8.243 1.00 56.75 96 GLY A C 1
ATOM 726 O O . GLY A 1 96 ? 2.325 28.425 8.845 1.00 56.75 96 GLY A O 1
ATOM 727 N N . VAL A 1 97 ? 0.208 27.729 8.698 1.00 57.69 97 VAL A N 1
ATOM 728 C CA . VAL A 1 97 ? 0.261 26.878 9.909 1.00 57.69 97 VAL A CA 1
ATOM 729 C C . VAL A 1 97 ? 1.138 25.645 9.677 1.00 57.69 97 VAL A C 1
ATOM 731 O O . VAL A 1 97 ? 1.813 25.195 10.598 1.00 57.69 97 VAL A O 1
ATOM 734 N N . ARG A 1 98 ? 1.194 25.135 8.440 1.00 50.16 98 ARG A N 1
ATOM 735 C CA . ARG A 1 98 ? 2.011 23.965 8.093 1.00 50.16 98 ARG A CA 1
ATOM 736 C C . ARG A 1 98 ? 3.511 24.260 8.147 1.00 50.16 98 ARG A C 1
ATOM 738 O O . ARG A 1 98 ? 4.281 23.404 8.565 1.00 50.16 98 ARG A O 1
ATOM 745 N N . ASP A 1 99 ? 3.916 25.473 7.781 1.00 57.84 99 ASP A N 1
ATOM 746 C CA . ASP A 1 99 ? 5.321 25.897 7.837 1.00 57.84 99 ASP A CA 1
ATOM 747 C C . ASP A 1 99 ? 5.806 26.092 9.287 1.00 57.84 99 ASP A C 1
ATOM 749 O O . ASP A 1 99 ? 7.005 26.044 9.557 1.00 57.84 99 ASP A O 1
ATOM 753 N N . ALA A 1 100 ? 4.876 26.243 10.238 1.00 58.03 100 ALA A N 1
ATOM 754 C CA . ALA A 1 100 ? 5.163 26.373 11.665 1.00 58.03 100 ALA A CA 1
ATOM 755 C C . ALA A 1 100 ? 5.311 25.026 12.402 1.00 58.03 100 ALA A C 1
ATOM 757 O O . ALA A 1 100 ? 5.753 25.017 13.548 1.00 58.03 100 ALA A O 1
ATOM 758 N N . TRP A 1 101 ? 4.957 23.893 11.778 1.00 59.56 101 TRP A N 1
ATOM 759 C CA . TRP A 1 101 ? 5.004 22.563 12.414 1.00 59.56 101 TRP A CA 1
ATOM 760 C C . TRP A 1 101 ? 6.406 21.938 12.463 1.00 59.56 101 TRP A C 1
ATOM 762 O O . TRP A 1 101 ? 6.611 20.947 13.158 1.00 59.56 101 TRP A O 1
ATOM 772 N N . GLY A 1 102 ? 7.394 22.536 11.790 1.00 62.62 102 GLY A N 1
ATOM 773 C CA . GLY A 1 102 ? 8.808 22.199 11.973 1.00 62.62 102 GLY A CA 1
ATOM 774 C C . GLY A 1 102 ? 9.109 20.695 11.879 1.00 62.62 102 GLY A C 1
ATOM 775 O O . GLY A 1 102 ? 8.724 20.036 10.914 1.00 62.62 102 GLY A O 1
ATOM 776 N N . ALA A 1 103 ? 9.812 20.163 12.883 1.00 57.00 103 ALA A N 1
ATOM 777 C CA . ALA A 1 103 ? 10.309 18.785 12.923 1.00 57.00 103 ALA A CA 1
ATOM 778 C C . ALA A 1 103 ? 9.211 17.701 12.942 1.00 57.00 103 ALA A C 1
ATOM 780 O O . ALA A 1 103 ? 9.489 16.560 12.581 1.00 57.00 103 ALA A O 1
ATOM 781 N N . ASP A 1 104 ? 7.964 18.037 13.288 1.00 59.31 104 ASP A N 1
ATOM 782 C CA . ASP A 1 104 ? 6.872 17.056 13.361 1.00 59.31 104 ASP A CA 1
ATOM 783 C C . ASP A 1 104 ? 6.409 16.590 11.968 1.00 59.31 104 ASP A C 1
ATOM 785 O O . ASP A 1 104 ? 5.792 15.533 11.826 1.00 59.31 104 ASP A O 1
ATOM 789 N N . LEU A 1 105 ? 6.767 17.325 10.907 1.00 58.47 105 LEU A N 1
ATOM 790 C CA . LEU A 1 105 ? 6.518 16.905 9.525 1.00 58.47 105 LEU A CA 1
ATOM 791 C C . LEU A 1 105 ? 7.345 15.677 9.119 1.00 58.47 105 LEU A C 1
ATOM 793 O O . LEU A 1 105 ? 6.917 14.944 8.224 1.00 58.47 105 LEU A O 1
ATOM 797 N N . GLU A 1 106 ? 8.474 15.409 9.781 1.00 60.66 106 GLU A N 1
ATOM 798 C CA . GLU A 1 106 ? 9.295 14.211 9.542 1.00 60.66 106 GLU A CA 1
ATOM 799 C C . GLU A 1 106 ? 8.529 12.922 9.886 1.00 60.66 106 GLU A C 1
ATOM 801 O O . GLU A 1 106 ? 8.761 11.886 9.278 1.00 60.66 106 GLU A O 1
ATOM 806 N N . LEU A 1 107 ? 7.536 12.989 10.781 1.00 54.00 107 LEU A N 1
ATOM 807 C CA . LEU A 1 107 ? 6.670 11.850 11.115 1.00 54.00 107 LEU A CA 1
ATOM 808 C C . LEU A 1 107 ? 5.635 11.539 10.020 1.00 54.00 107 LEU A C 1
ATOM 810 O O . LEU A 1 107 ? 5.003 10.482 10.029 1.00 54.00 107 LEU A O 1
ATOM 814 N N . THR A 1 108 ? 5.433 12.469 9.082 1.00 53.53 108 THR A N 1
ATOM 815 C CA . THR A 1 108 ? 4.399 12.381 8.036 1.00 53.53 108 THR A CA 1
ATOM 816 C C . THR A 1 108 ? 4.967 12.094 6.649 1.00 53.53 108 THR A C 1
ATOM 818 O O . THR A 1 108 ? 4.223 11.670 5.760 1.00 53.53 108 THR A O 1
ATOM 821 N N . ARG A 1 109 ? 6.279 12.272 6.461 1.00 53.66 109 ARG A N 1
ATOM 822 C CA . ARG A 1 109 ? 6.984 11.957 5.213 1.00 53.66 109 ARG A CA 1
ATOM 823 C C . ARG A 1 109 ? 7.534 10.520 5.261 1.00 53.66 109 ARG A C 1
ATOM 825 O O . ARG A 1 109 ? 7.827 10.038 6.350 1.00 53.66 109 ARG A O 1
ATOM 832 N N . PRO A 1 110 ? 7.578 9.807 4.123 1.00 49.22 110 PRO A N 1
ATOM 833 C CA . PRO A 1 110 ? 8.084 8.437 4.060 1.00 49.22 110 PRO A CA 1
ATOM 834 C C . PRO A 1 110 ? 9.599 8.351 4.246 1.00 49.22 110 PRO A C 1
ATOM 836 O O . PRO A 1 110 ? 10.327 9.147 3.610 1.00 49.22 110 PRO A O 1
#

Radius of gyration: 16.13 Å; chains: 1; bounding box: 31×46×34 Å

Foldseek 3Di:
DPDPDAPVNLVVLLVPWPQWPDKDWDDQVNDPPRDDPQDATEIETEGAPPDDGPNVVCAQPDDSHYGYHYYYPVRVVVLVVVVVVQVVCCVDPNPVVVVVPPPVCVVNDD

Organism: NCBI:txid2878388

Secondary structure (DSSP, 8-state):
------HHHHHHHHHH-TTEEEEEEEGGGGSTTT--TT--EEEEEEE-TT---GGGGGTTEE-SSEEEEEEEHHHHHHHHHHHHHHHHHHHSTTHHHHHT-GGGGGGT--

pLDDT: mean 84.8, std 15.72, range [44.59, 98.56]

Sequence (110 aa):
MPYDISFDALLDRANADPAVLGVLLSGSRAHEGLATARSDHDLWVVTADGAQSPIRAWHGFRSARLDVVVLSLAEFRLRGLFADVERAARAGVHGGVRDAWGADLELTRP